Protein AF-A0AAW8AK11-F1 (afdb_monomer_lite)

Sequence (108 aa):
TIKQADFDTIKLPLHLTPDMLASVIAEFVSKAAKGKLNTKESDTLAPALVGYAKSTETYRSWRRVSGATERLHMVINIYAGSELLRPFIARAPETVLTTQELLVFSSQ

Foldseek 3Di:
DADPVRLVPLDDDPPDALLNLLLLLLVQVVCVVVVNRDPVSVVVNVSSVSNNLVNDPQNVVCVVVDDPPFDKDWDWDHDPPDSDIDIHIDRDPDPDDDPVNVVVVVVD

pLDDT: mean 80.01, std 9.48, range [52.78, 93.88]

Organism: Klebsiella pneumoniae (NCBI:txid573)

Secondary structure (DSSP, 8-state):
---HHHHHH-PPPTT--HHHHHHHHHHHHHHHHTT---HHHHHHHHHHHHHHHHHSHHHHHHHHHS-TT---EEEEEE-TT---EEEEEE--SSSS--HHHHHHHHT-

Radius of gyration: 14.27 Å; chains: 1; bounding box: 31×35×35 Å

Structure (mmCIF, N/CA/C/O backbone):
data_AF-A0AAW8AK11-F1
#
_entry.id   AF-A0AAW8AK11-F1
#
loop_
_atom_site.group_PDB
_atom_site.id
_atom_site.type_symbol
_atom_site.label_atom_id
_atom_site.label_alt_id
_atom_site.label_comp_id
_atom_site.label_asym_id
_atom_site.label_entity_id
_atom_site.label_seq_id
_atom_site.pdbx_PDB_ins_code
_atom_site.Cartn_x
_atom_site.Cartn_y
_atom_site.Cartn_z
_atom_site.occupancy
_atom_site.B_iso_or_equiv
_atom_site.auth_seq_id
_atom_site.auth_comp_id
_atom_site.auth_asym_id
_atom_site.auth_atom_id
_atom_site.pdbx_PDB_model_num
ATOM 1 N N . THR A 1 1 ? -9.656 -0.826 -6.327 1.00 63.44 1 THR A N 1
ATOM 2 C CA . THR A 1 1 ? -8.476 -1.475 -6.947 1.00 63.44 1 THR A CA 1
ATOM 3 C C . THR A 1 1 ? -7.870 -0.503 -7.939 1.00 63.44 1 THR A C 1
ATOM 5 O O . THR A 1 1 ? -8.641 0.148 -8.631 1.00 63.44 1 THR A O 1
ATOM 8 N N . ILE A 1 2 ? -6.543 -0.354 -7.991 1.00 74.62 2 ILE A N 1
ATOM 9 C CA . ILE A 1 2 ? -5.855 0.541 -8.944 1.00 74.62 2 ILE A CA 1
ATOM 10 C C . ILE A 1 2 ? -5.383 -0.297 -10.142 1.00 74.62 2 ILE A C 1
ATOM 12 O O . ILE A 1 2 ? -4.865 -1.396 -9.932 1.00 74.62 2 ILE A O 1
ATOM 16 N N . LYS A 1 3 ? -5.567 0.175 -11.384 1.00 84.25 3 LYS A N 1
ATOM 17 C CA . LYS A 1 3 ? -5.039 -0.526 -12.570 1.00 84.25 3 LYS A CA 1
ATOM 18 C C . LYS A 1 3 ? -3.523 -0.345 -12.652 1.00 84.25 3 LYS A C 1
ATOM 20 O O . LYS A 1 3 ? -3.003 0.680 -12.231 1.00 84.25 3 LYS A O 1
ATOM 25 N N . GLN A 1 4 ? -2.812 -1.294 -13.261 1.00 81.38 4 GLN A N 1
ATOM 26 C CA . GLN A 1 4 ? -1.351 -1.207 -13.407 1.00 81.38 4 GLN A CA 1
ATOM 27 C C . GLN A 1 4 ? -0.899 0.084 -14.115 1.00 81.38 4 GLN A C 1
ATOM 29 O O . GLN A 1 4 ? 0.009 0.750 -13.634 1.00 81.38 4 GLN A O 1
ATOM 34 N N . ALA A 1 5 ? -1.588 0.501 -15.183 1.00 84.69 5 ALA A N 1
ATOM 35 C CA . ALA A 1 5 ? -1.280 1.755 -15.878 1.00 84.69 5 ALA A CA 1
ATOM 36 C C . ALA A 1 5 ? -1.427 2.993 -14.969 1.00 84.69 5 ALA A C 1
ATOM 38 O O . ALA A 1 5 ? -0.592 3.898 -14.996 1.00 84.69 5 ALA A O 1
ATOM 39 N N . ASP A 1 6 ? -2.457 3.018 -14.121 1.00 83.88 6 ASP A N 1
ATOM 40 C CA . ASP A 1 6 ? -2.663 4.096 -13.151 1.00 83.88 6 ASP A CA 1
ATOM 41 C C . ASP A 1 6 ? -1.561 4.059 -12.080 1.00 83.88 6 ASP A C 1
ATOM 43 O O . ASP A 1 6 ? -0.974 5.084 -11.742 1.00 83.88 6 ASP A O 1
ATOM 47 N N . PHE A 1 7 ? -1.205 2.863 -11.597 1.00 85.06 7 PHE A N 1
ATOM 48 C CA . PHE A 1 7 ? -0.100 2.675 -10.658 1.00 85.06 7 PHE A CA 1
ATOM 49 C C . PHE A 1 7 ? 1.209 3.226 -11.226 1.00 85.06 7 PHE A C 1
ATOM 51 O O . PHE A 1 7 ? 1.900 3.973 -10.537 1.00 85.06 7 PHE A O 1
ATOM 58 N N . ASP A 1 8 ? 1.544 2.907 -12.475 1.00 83.88 8 ASP A N 1
ATOM 59 C CA . ASP A 1 8 ? 2.788 3.328 -13.121 1.00 83.88 8 ASP A CA 1
ATOM 60 C C . ASP A 1 8 ? 2.838 4.845 -13.347 1.00 83.88 8 ASP A C 1
ATOM 62 O O . ASP A 1 8 ? 3.884 5.466 -13.131 1.00 83.88 8 ASP A O 1
ATOM 66 N N . THR A 1 9 ? 1.700 5.458 -13.686 1.00 86.12 9 THR A N 1
ATOM 67 C CA . THR A 1 9 ? 1.595 6.896 -13.985 1.00 86.12 9 THR A CA 1
ATOM 68 C C . THR A 1 9 ? 1.504 7.793 -12.754 1.00 86.12 9 THR A C 1
ATOM 70 O O . THR A 1 9 ? 1.866 8.967 -12.858 1.00 86.12 9 THR A O 1
ATOM 73 N N . ILE A 1 10 ? 1.099 7.277 -11.584 1.00 83.31 10 ILE A N 1
ATOM 74 C CA . ILE A 1 10 ? 1.128 8.044 -10.330 1.00 83.31 10 ILE A CA 1
ATOM 75 C C . ILE A 1 10 ? 2.566 8.500 -10.053 1.00 83.31 10 ILE A C 1
ATOM 77 O O . ILE A 1 10 ? 3.452 7.700 -9.716 1.00 83.31 10 ILE A O 1
ATOM 81 N N . LYS A 1 11 ? 2.786 9.809 -10.198 1.00 72.81 11 LYS A N 1
ATOM 82 C CA . LYS A 1 11 ? 4.026 10.490 -9.834 1.00 72.81 11 LYS A CA 1
ATOM 83 C C . LYS A 1 11 ? 3.893 11.051 -8.429 1.00 72.81 11 LYS A C 1
ATOM 85 O O . LYS A 1 11 ? 2.921 11.728 -8.106 1.00 72.81 11 LYS A O 1
ATOM 90 N N . LEU A 1 12 ? 4.899 10.777 -7.612 1.00 69.38 12 LEU A N 1
ATOM 91 C CA . LEU A 1 12 ? 5.028 11.377 -6.296 1.00 69.38 12 LEU A CA 1
ATOM 92 C C . LEU A 1 12 ? 5.374 12.861 -6.429 1.00 69.38 12 LEU A C 1
ATOM 94 O O . LEU A 1 12 ? 6.303 13.196 -7.169 1.00 69.38 12 LEU A O 1
ATOM 98 N N . PRO A 1 13 ? 4.679 13.752 -5.706 1.00 71.06 13 PRO A N 1
ATOM 99 C CA . PRO A 1 13 ? 5.142 15.116 -5.533 1.00 71.06 13 PRO A CA 1
ATOM 100 C C . PRO A 1 13 ? 6.542 15.116 -4.906 1.00 71.06 13 PRO A C 1
ATOM 102 O O . PRO A 1 13 ? 6.765 14.469 -3.886 1.00 71.06 13 PRO A O 1
ATOM 105 N N . LEU A 1 14 ? 7.475 15.867 -5.500 1.00 66.50 14 LEU A N 1
ATOM 106 C CA . LEU A 1 14 ? 8.893 15.916 -5.098 1.00 66.50 14 LEU A CA 1
ATOM 107 C C . LEU A 1 14 ? 9.127 16.329 -3.634 1.00 66.50 14 LEU A C 1
ATOM 109 O O . LEU A 1 14 ? 10.195 16.072 -3.093 1.00 66.50 14 LEU A O 1
ATOM 113 N N . HIS A 1 15 ? 8.148 16.978 -3.007 1.00 77.69 15 HIS A N 1
ATOM 114 C CA . HIS A 1 15 ? 8.231 17.477 -1.635 1.00 77.69 15 HIS A CA 1
ATOM 115 C C . HIS A 1 15 ? 7.719 16.486 -0.579 1.00 77.69 15 HIS A C 1
ATOM 117 O O . HIS A 1 15 ? 7.865 16.758 0.608 1.00 77.69 15 HIS A O 1
ATOM 123 N N . LEU A 1 16 ? 7.098 15.368 -0.974 1.00 81.69 16 LEU A N 1
ATOM 124 C CA . LEU A 1 16 ? 6.607 14.374 -0.020 1.00 81.69 16 LEU A CA 1
ATOM 125 C C . LEU A 1 16 ? 7.704 13.361 0.300 1.00 81.69 16 LEU A C 1
ATOM 127 O O . LEU A 1 16 ? 8.146 12.613 -0.574 1.00 81.69 16 LEU A O 1
ATOM 131 N N . THR A 1 17 ? 8.121 13.319 1.564 1.00 86.50 17 THR A N 1
ATOM 132 C CA . THR A 1 17 ? 9.053 12.299 2.051 1.00 86.50 17 THR A CA 1
ATOM 133 C C . THR A 1 17 ? 8.321 10.973 2.320 1.00 86.50 17 THR A C 1
ATOM 135 O O . THR A 1 17 ? 7.101 10.967 2.527 1.00 86.50 17 THR A O 1
ATOM 138 N N . PRO A 1 18 ? 9.041 9.834 2.345 1.00 83.56 18 PRO A N 1
ATOM 139 C CA . PRO A 1 18 ? 8.472 8.548 2.751 1.00 83.56 18 PRO A CA 1
ATOM 140 C C . PRO A 1 18 ? 7.788 8.606 4.121 1.00 83.56 18 PRO A C 1
ATOM 142 O O . PRO A 1 18 ? 6.706 8.048 4.280 1.00 83.56 18 PRO A O 1
ATOM 145 N N . ASP A 1 19 ? 8.381 9.324 5.078 1.00 83.75 19 ASP A N 1
ATOM 146 C CA . ASP A 1 19 ? 7.845 9.459 6.435 1.00 83.75 19 ASP A CA 1
ATOM 147 C C . ASP A 1 19 ? 6.529 10.242 6.444 1.00 83.75 19 ASP A C 1
ATOM 149 O O . ASP A 1 19 ? 5.564 9.820 7.071 1.00 83.75 19 ASP A O 1
ATOM 153 N N . MET A 1 20 ? 6.430 11.324 5.663 1.00 86.69 20 MET A N 1
ATOM 154 C CA . MET A 1 20 ? 5.173 12.069 5.521 1.00 86.69 20 MET A CA 1
ATOM 155 C C . MET A 1 20 ? 4.058 11.192 4.942 1.00 86.69 20 MET A C 1
ATOM 157 O O . MET A 1 20 ? 2.920 11.240 5.405 1.00 86.69 20 MET A O 1
ATOM 161 N N . LEU A 1 21 ? 4.377 10.371 3.936 1.00 88.38 21 LEU A N 1
ATOM 162 C CA . LEU A 1 21 ? 3.421 9.426 3.355 1.00 88.38 21 LEU A CA 1
ATOM 163 C C . LEU A 1 21 ? 3.015 8.357 4.374 1.00 88.38 21 LEU A C 1
ATOM 165 O O . LEU A 1 21 ? 1.837 8.011 4.452 1.00 88.38 21 LEU A O 1
ATOM 169 N N . ALA A 1 22 ? 3.967 7.874 5.174 1.00 84.75 22 ALA A N 1
ATOM 170 C CA . ALA A 1 22 ? 3.709 6.916 6.236 1.00 84.75 22 ALA A CA 1
ATOM 171 C C . ALA A 1 22 ? 2.742 7.470 7.290 1.00 84.75 22 ALA A C 1
ATOM 173 O O . ALA A 1 22 ? 1.751 6.810 7.609 1.00 84.75 22 ALA A O 1
ATOM 174 N N . SER A 1 23 ? 2.971 8.700 7.761 1.00 83.69 23 SER A N 1
ATOM 175 C CA . SER A 1 23 ? 2.090 9.378 8.716 1.00 83.69 23 SER A CA 1
ATOM 176 C C . SER A 1 23 ? 0.678 9.568 8.156 1.00 83.69 23 SER A C 1
ATOM 178 O O . SER A 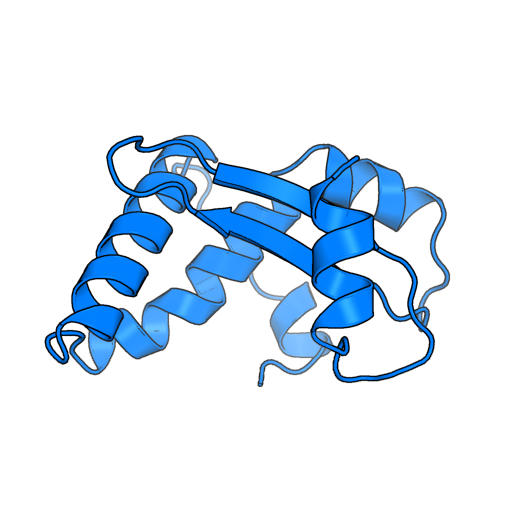1 23 ? -0.295 9.259 8.842 1.00 83.69 23 SER A O 1
ATOM 180 N N . VAL A 1 24 ? 0.546 9.994 6.892 1.00 87.38 24 VAL A N 1
ATOM 181 C CA . VAL A 1 24 ? -0.762 10.149 6.226 1.00 87.38 24 VAL A CA 1
ATOM 182 C C . VAL A 1 24 ? -1.507 8.814 6.144 1.00 87.38 24 VAL A C 1
ATOM 184 O O . VAL A 1 24 ? -2.692 8.742 6.474 1.00 87.38 24 VAL A O 1
ATOM 187 N N . ILE A 1 25 ? -0.823 7.737 5.745 1.00 88.44 25 ILE A N 1
ATOM 188 C CA . ILE A 1 25 ? -1.418 6.395 5.680 1.00 88.44 25 ILE A CA 1
ATOM 189 C C . ILE A 1 25 ? -1.869 5.943 7.073 1.00 88.44 25 ILE A C 1
ATOM 191 O O . ILE A 1 25 ? -2.996 5.469 7.223 1.00 88.44 25 ILE A O 1
ATOM 195 N N . ALA A 1 26 ? -1.022 6.105 8.093 1.00 8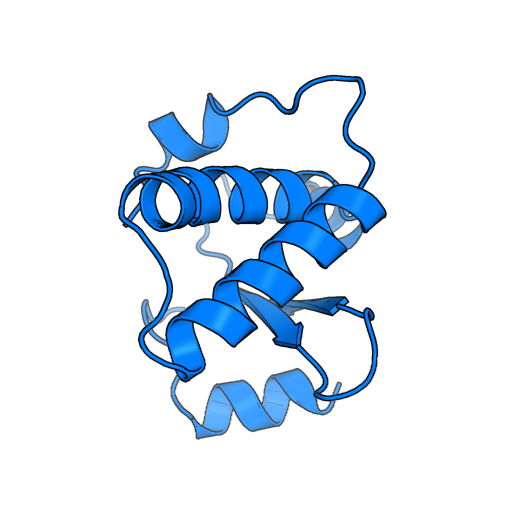3.94 26 ALA A N 1
ATOM 196 C CA . ALA A 1 26 ? -1.343 5.722 9.465 1.00 83.94 26 ALA A CA 1
ATOM 197 C C . ALA A 1 26 ? -2.562 6.492 10.004 1.00 83.94 26 ALA A C 1
ATOM 199 O O . ALA A 1 26 ? -3.469 5.892 10.591 1.00 83.94 26 ALA A O 1
ATOM 200 N N . GLU A 1 27 ? -2.631 7.802 9.752 1.00 85.94 27 GLU A N 1
ATOM 201 C CA . GLU A 1 27 ? -3.771 8.638 10.128 1.00 85.94 27 GLU A CA 1
ATOM 202 C C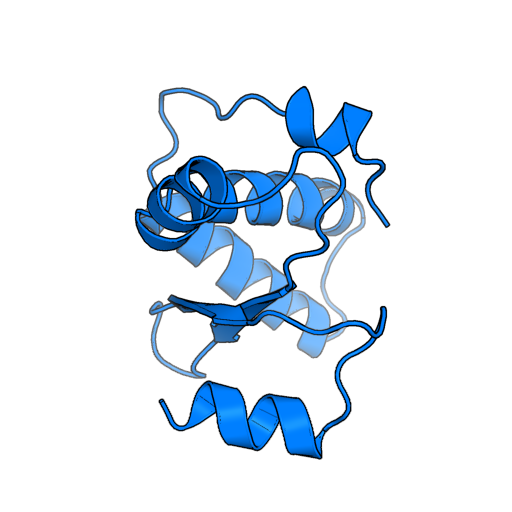 . GLU A 1 27 ? -5.060 8.164 9.445 1.00 85.94 27 GLU A C 1
ATOM 204 O O . GLU A 1 27 ? -6.080 7.956 10.110 1.00 85.94 27 GLU A O 1
ATOM 209 N N . PHE A 1 28 ? -5.023 7.951 8.128 1.00 89.75 28 PHE A N 1
ATOM 210 C CA . PHE A 1 28 ? -6.200 7.551 7.359 1.00 89.75 28 PHE A CA 1
ATOM 211 C C . PHE A 1 28 ? -6.683 6.153 7.736 1.00 89.75 28 PHE A C 1
ATOM 213 O O . PHE A 1 28 ? -7.883 5.955 7.914 1.00 89.75 28 PHE A O 1
ATOM 220 N N . VAL A 1 29 ? -5.783 5.193 7.952 1.00 86.56 29 VAL A N 1
ATOM 221 C CA . VAL A 1 29 ? -6.168 3.856 8.429 1.00 86.56 29 VAL A CA 1
ATOM 222 C C . VAL A 1 29 ? -6.776 3.929 9.834 1.00 86.56 29 VAL A C 1
ATOM 224 O O . VAL A 1 29 ? -7.799 3.294 10.092 1.00 86.56 29 VAL A O 1
ATOM 227 N N . SER A 1 30 ? -6.229 4.763 10.725 1.00 84.19 30 SER A N 1
ATOM 228 C CA . SER A 1 30 ? -6.803 5.003 12.058 1.00 84.19 30 SER A CA 1
ATOM 229 C C . SER A 1 30 ? -8.204 5.621 11.984 1.00 84.19 30 SER A C 1
ATOM 231 O O . SER A 1 30 ? -9.113 5.203 12.708 1.00 84.19 30 SER A O 1
ATOM 233 N N . LYS A 1 31 ? -8.420 6.592 11.085 1.00 88.31 31 LYS A N 1
ATOM 234 C CA . LYS A 1 31 ? -9.743 7.178 10.817 1.00 88.31 31 LYS A CA 1
ATOM 235 C C . LYS A 1 31 ? -10.709 6.151 10.228 1.00 88.31 31 LYS A C 1
ATOM 237 O O . LYS A 1 31 ? -11.853 6.086 10.677 1.00 88.31 31 LYS A O 1
ATOM 242 N N . ALA A 1 32 ? -10.257 5.324 9.287 1.00 88.38 32 ALA A N 1
ATOM 243 C CA . ALA A 1 32 ? -11.054 4.267 8.669 1.00 88.38 32 ALA A CA 1
ATOM 244 C C . ALA A 1 32 ? -11.528 3.240 9.704 1.00 88.38 32 ALA A C 1
ATOM 246 O O . ALA A 1 32 ? -12.718 2.947 9.770 1.00 88.38 32 ALA A O 1
ATOM 247 N N . ALA A 1 33 ? -10.628 2.779 10.580 1.00 85.44 33 ALA A N 1
ATOM 248 C CA . ALA A 1 33 ? -10.950 1.845 11.660 1.00 85.44 33 ALA A CA 1
ATOM 249 C C . ALA A 1 33 ? -11.997 2.398 12.645 1.00 85.44 33 ALA A C 1
ATOM 251 O O . ALA A 1 33 ? -12.743 1.640 13.256 1.00 85.44 33 ALA A O 1
ATOM 252 N N . LYS A 1 34 ? -12.077 3.728 12.784 1.00 89.25 34 LYS A N 1
ATOM 253 C CA . LYS A 1 34 ? -13.066 4.428 13.621 1.00 89.25 34 LYS A CA 1
ATOM 254 C C . LYS A 1 34 ? -14.347 4.806 12.865 1.00 89.25 34 LYS A C 1
ATOM 256 O O . LYS A 1 34 ? -15.200 5.465 13.453 1.00 89.25 34 LYS A O 1
ATOM 261 N N . GLY A 1 35 ? -14.464 4.468 11.578 1.00 91.00 35 GLY A N 1
ATOM 262 C CA . GLY A 1 35 ? -15.589 4.874 10.727 1.00 91.00 35 GLY A CA 1
ATOM 263 C C . GLY A 1 35 ? -15.651 6.381 10.446 1.00 91.00 35 GLY A C 1
ATOM 264 O O . GLY A 1 35 ? -16.730 6.914 10.213 1.00 91.00 35 GLY A O 1
ATOM 265 N N . LYS A 1 36 ? -14.513 7.087 10.515 1.00 93.88 36 LYS A N 1
ATOM 266 C CA . LYS A 1 36 ? -14.415 8.557 10.391 1.00 93.88 36 LYS A CA 1
ATOM 267 C C . LYS A 1 36 ? -13.697 9.037 9.129 1.00 93.88 36 LYS A C 1
ATOM 269 O O . LYS A 1 36 ? -13.494 10.239 8.983 1.00 93.88 36 LYS A O 1
ATOM 274 N N . LEU A 1 37 ? -13.271 8.125 8.257 1.00 92.69 37 LEU A N 1
ATOM 275 C CA . LEU A 1 37 ? -12.590 8.482 7.013 1.00 92.69 37 LEU A CA 1
ATOM 276 C C . LEU A 1 37 ? -13.588 9.126 6.046 1.00 92.69 37 LEU A C 1
ATOM 278 O O . LEU A 1 37 ? -14.597 8.508 5.706 1.00 92.69 37 LEU A O 1
ATOM 282 N N . ASN A 1 38 ? -13.316 10.354 5.607 1.00 93.69 38 ASN A N 1
ATOM 283 C CA . ASN A 1 38 ? -14.171 11.021 4.625 1.00 93.69 38 ASN A CA 1
ATOM 284 C C . ASN A 1 38 ? -13.803 10.630 3.180 1.00 93.69 38 ASN A C 1
ATOM 286 O O . ASN A 1 38 ? -12.750 10.047 2.929 1.00 93.69 38 ASN A O 1
ATOM 290 N N . THR A 1 39 ? -14.661 10.973 2.214 1.00 92.50 39 THR A N 1
ATOM 291 C CA . THR A 1 39 ? -14.470 10.610 0.797 1.00 92.50 39 THR A CA 1
ATOM 292 C C . THR A 1 39 ? -13.150 11.129 0.230 1.00 92.50 39 THR A C 1
ATOM 294 O O . THR A 1 39 ? -12.418 10.373 -0.392 1.00 92.50 39 THR A O 1
ATOM 297 N N . LYS A 1 40 ? -12.783 12.384 0.513 1.00 90.56 40 LYS A N 1
ATOM 298 C CA . LYS A 1 40 ? -11.534 12.985 0.018 1.00 90.56 40 LYS A CA 1
ATOM 299 C C . LYS A 1 40 ? -10.294 12.276 0.580 1.00 90.56 40 LYS A C 1
ATOM 301 O O . LYS A 1 40 ? -9.322 12.053 -0.138 1.00 90.56 40 LYS A O 1
ATOM 306 N N . GLU A 1 41 ? -10.311 11.929 1.863 1.00 90.00 41 GLU A N 1
ATOM 307 C CA . GLU A 1 41 ? -9.250 11.138 2.503 1.00 90.00 41 GLU A CA 1
ATOM 308 C C . GLU A 1 41 ? -9.198 9.712 1.927 1.00 90.00 41 GLU A C 1
ATOM 310 O O . GLU A 1 41 ? -8.126 9.180 1.652 1.00 90.00 41 GLU A O 1
ATOM 315 N N . SER A 1 42 ? -10.357 9.104 1.663 1.00 87.38 42 SER A N 1
ATOM 316 C CA . SER A 1 42 ? -10.445 7.788 1.024 1.00 87.38 42 SER A CA 1
ATOM 317 C C . SER A 1 42 ? -9.870 7.788 -0.395 1.00 87.38 42 SER A C 1
ATOM 319 O O . SER A 1 42 ? -9.059 6.920 -0.722 1.00 87.38 42 SER A O 1
ATOM 321 N N . ASP A 1 43 ? -10.195 8.804 -1.194 1.00 87.50 43 ASP A N 1
ATOM 322 C CA . ASP A 1 43 ? -9.699 8.972 -2.564 1.00 87.50 43 ASP A CA 1
ATOM 323 C C . ASP A 1 43 ? -8.182 9.215 -2.610 1.00 87.50 43 ASP A C 1
ATOM 325 O O . ASP A 1 43 ? -7.516 8.893 -3.596 1.00 87.50 43 ASP A O 1
ATOM 329 N N . THR A 1 44 ? -7.606 9.755 -1.531 1.00 87.06 44 THR A N 1
ATOM 330 C CA . THR A 1 44 ? -6.166 10.044 -1.427 1.00 87.06 44 THR A CA 1
ATOM 331 C C . THR A 1 44 ? -5.356 8.910 -0.805 1.00 87.06 44 THR A C 1
ATOM 333 O O . THR A 1 44 ? -4.141 8.852 -1.014 1.00 87.06 44 THR A O 1
ATOM 336 N N . LEU A 1 45 ? -6.000 7.957 -0.126 1.00 86.25 45 LEU A N 1
ATOM 337 C CA . LEU A 1 45 ? -5.322 6.815 0.485 1.00 86.25 45 LEU A CA 1
ATOM 338 C C . LEU A 1 45 ? -4.596 5.949 -0.552 1.00 86.25 45 LEU A C 1
ATOM 340 O O . LEU A 1 45 ? -3.455 5.544 -0.335 1.00 86.25 45 LEU A O 1
ATOM 344 N N . ALA A 1 46 ? -5.229 5.680 -1.696 1.00 85.88 46 ALA A N 1
ATOM 345 C CA . ALA A 1 46 ? -4.636 4.825 -2.720 1.00 85.88 46 ALA A CA 1
ATOM 346 C C . ALA A 1 46 ? -3.386 5.473 -3.366 1.00 85.88 46 ALA A C 1
ATOM 348 O O . ALA A 1 46 ? -2.333 4.830 -3.382 1.00 85.88 46 ALA A O 1
ATOM 349 N N . PRO A 1 47 ? -3.423 6.748 -3.806 1.00 86.69 47 PRO A N 1
ATOM 350 C CA . PRO A 1 47 ? -2.222 7.475 -4.222 1.00 86.69 47 PRO A CA 1
ATOM 351 C C . PRO A 1 47 ? -1.130 7.552 -3.145 1.00 86.69 47 PRO A C 1
ATOM 353 O O . PRO A 1 47 ? 0.046 7.399 -3.474 1.00 86.69 47 PRO A O 1
ATOM 356 N N . ALA A 1 48 ? -1.493 7.742 -1.869 1.00 88.06 48 ALA A N 1
ATOM 357 C CA . ALA A 1 48 ? -0.530 7.777 -0.767 1.00 88.06 48 ALA A CA 1
ATOM 358 C C . ALA A 1 48 ? 0.185 6.428 -0.589 1.00 88.06 48 ALA A C 1
ATOM 360 O O . ALA A 1 48 ? 1.408 6.398 -0.479 1.00 88.06 48 ALA A O 1
ATOM 361 N N . LEU A 1 49 ? -0.551 5.311 -0.649 1.00 88.00 49 LEU A N 1
ATOM 362 C CA . LEU A 1 49 ? 0.008 3.955 -0.594 1.00 88.00 49 LEU A CA 1
ATOM 363 C C . LEU A 1 49 ? 0.952 3.668 -1.767 1.00 88.00 49 LEU A C 1
ATOM 365 O O . LEU A 1 49 ? 2.044 3.146 -1.555 1.00 88.00 49 LEU A O 1
ATOM 369 N N . VAL A 1 50 ? 0.565 4.036 -2.995 1.00 89.00 50 VAL A N 1
ATOM 370 C CA . VAL A 1 50 ? 1.432 3.899 -4.182 1.00 89.00 50 VAL A CA 1
ATOM 371 C C . VAL A 1 50 ? 2.697 4.731 -4.023 1.00 89.00 50 VAL A C 1
ATOM 373 O O . VAL A 1 50 ? 3.800 4.267 -4.317 1.00 89.00 50 VAL A O 1
ATOM 376 N N . GLY A 1 51 ? 2.536 5.957 -3.536 1.00 89.75 51 GLY A N 1
ATOM 377 C CA . GLY A 1 51 ? 3.637 6.852 -3.261 1.00 89.75 51 GLY A CA 1
ATOM 378 C C . GLY A 1 51 ? 4.616 6.273 -2.245 1.00 89.75 51 GLY A C 1
ATOM 379 O O . GLY A 1 51 ? 5.811 6.150 -2.514 1.00 89.75 51 GLY A O 1
ATOM 380 N N . TYR A 1 52 ? 4.099 5.845 -1.098 1.00 88.75 52 TYR A N 1
ATOM 381 C CA . TYR A 1 52 ? 4.904 5.223 -0.061 1.00 88.75 52 TYR A CA 1
ATOM 382 C C . TYR A 1 52 ? 5.627 3.992 -0.610 1.00 88.75 52 TYR A C 1
ATOM 384 O O . TYR A 1 52 ? 6.851 3.925 -0.526 1.00 88.75 52 TYR A O 1
ATOM 392 N N . ALA A 1 53 ? 4.908 3.093 -1.288 1.00 88.06 53 ALA A N 1
ATOM 393 C CA . ALA A 1 53 ? 5.468 1.899 -1.911 1.00 88.06 53 ALA A CA 1
ATOM 394 C C . ALA A 1 53 ? 6.668 2.217 -2.808 1.00 88.06 53 ALA A C 1
ATOM 396 O O . ALA A 1 53 ? 7.770 1.731 -2.547 1.00 88.06 53 ALA A O 1
ATOM 397 N N . LYS A 1 54 ? 6.488 3.093 -3.807 1.00 88.19 54 LYS A N 1
ATOM 398 C CA . LYS A 1 54 ? 7.545 3.478 -4.758 1.00 88.19 54 LYS A CA 1
ATOM 399 C C . LYS A 1 54 ? 8.759 4.128 -4.089 1.00 88.19 54 LYS A C 1
ATOM 401 O O . LYS A 1 54 ? 9.869 4.053 -4.620 1.00 88.19 54 LYS A O 1
ATOM 406 N N . SER A 1 55 ? 8.558 4.761 -2.935 1.00 87.44 55 SER A N 1
ATOM 407 C CA . SER A 1 55 ? 9.618 5.439 -2.189 1.00 87.44 55 SER A CA 1
ATOM 408 C C . SER A 1 55 ? 10.533 4.485 -1.403 1.00 87.44 55 SER A C 1
ATOM 410 O O . SER A 1 55 ? 11.672 4.852 -1.105 1.00 87.44 55 SER A O 1
ATOM 412 N N . THR A 1 56 ? 10.096 3.248 -1.141 1.00 85.50 56 THR A N 1
ATOM 413 C CA . THR A 1 56 ? 10.868 2.256 -0.373 1.00 85.50 56 THR A CA 1
ATOM 414 C C . THR A 1 56 ? 11.991 1.604 -1.187 1.00 85.50 56 THR A C 1
ATOM 416 O O . THR A 1 56 ? 11.841 1.317 -2.379 1.00 85.50 56 THR A O 1
ATOM 419 N N . GLU A 1 57 ? 13.113 1.285 -0.528 1.00 83.44 57 GLU A N 1
ATOM 420 C CA . GLU A 1 57 ? 14.173 0.458 -1.134 1.00 83.44 57 GLU A CA 1
ATOM 421 C C . GLU A 1 57 ? 13.695 -0.963 -1.445 1.00 83.44 57 GLU A C 1
ATOM 423 O O . GLU A 1 57 ? 14.132 -1.561 -2.431 1.00 83.44 57 GLU A O 1
ATOM 428 N N . THR A 1 58 ? 12.757 -1.492 -0.654 1.00 81.50 58 THR A N 1
ATOM 429 C CA . THR A 1 58 ? 12.133 -2.799 -0.888 1.00 81.50 58 THR A CA 1
ATOM 430 C C . THR A 1 58 ? 11.492 -2.848 -2.272 1.00 81.50 58 THR A C 1
ATOM 432 O O . THR A 1 58 ? 11.810 -3.732 -3.067 1.00 81.50 58 THR A O 1
ATOM 435 N N . TYR A 1 59 ? 10.654 -1.864 -2.609 1.00 87.38 59 TYR A N 1
ATOM 436 C CA . TYR A 1 59 ? 10.046 -1.776 -3.935 1.00 87.38 59 TYR A CA 1
ATOM 437 C C . TYR A 1 59 ? 11.096 -1.651 -5.042 1.00 87.38 59 TYR A C 1
ATOM 439 O O . TYR A 1 59 ? 11.042 -2.393 -6.025 1.00 87.38 59 TYR A O 1
ATOM 447 N N . ARG A 1 60 ? 12.079 -0.751 -4.880 1.00 86.88 60 ARG A N 1
ATOM 448 C CA . ARG A 1 60 ? 13.144 -0.552 -5.878 1.00 86.88 60 ARG A CA 1
ATOM 449 C C . ARG A 1 60 ? 13.929 -1.832 -6.143 1.00 86.88 60 ARG A C 1
ATOM 451 O O . ARG A 1 60 ? 14.194 -2.155 -7.297 1.00 86.88 60 ARG A O 1
ATOM 458 N N . SER A 1 61 ? 14.279 -2.561 -5.089 1.00 87.00 61 SER A N 1
ATOM 459 C CA . SER A 1 61 ? 15.049 -3.801 -5.182 1.00 87.00 61 SER A CA 1
ATOM 460 C C . SER A 1 61 ? 14.258 -4.890 -5.899 1.00 87.00 61 SER A C 1
ATOM 462 O O . SER A 1 61 ? 14.763 -5.501 -6.837 1.00 87.00 61 SER A O 1
ATOM 464 N N . TRP A 1 62 ? 12.988 -5.072 -5.533 1.00 85.19 62 TRP A N 1
ATOM 465 C CA . TRP A 1 62 ? 12.132 -6.085 -6.146 1.00 85.19 62 TRP A CA 1
ATOM 466 C C . TRP A 1 62 ? 11.792 -5.788 -7.605 1.00 85.19 62 TRP A C 1
ATOM 468 O O . TRP A 1 62 ? 11.816 -6.699 -8.427 1.00 85.19 62 TRP A O 1
ATOM 478 N N . ARG A 1 63 ? 11.565 -4.521 -7.967 1.00 86.44 63 ARG A N 1
ATOM 479 C CA . ARG A 1 63 ? 11.323 -4.130 -9.365 1.00 86.44 63 ARG A CA 1
ATOM 480 C C . ARG A 1 63 ? 12.500 -4.384 -10.302 1.00 86.44 63 ARG A C 1
ATOM 482 O O . ARG A 1 63 ? 12.276 -4.485 -11.502 1.00 86.44 63 ARG A O 1
ATOM 489 N N . ARG A 1 64 ? 13.735 -4.466 -9.792 1.00 86.81 64 ARG A N 1
ATOM 490 C CA . ARG A 1 64 ? 14.916 -4.787 -10.616 1.00 86.81 64 ARG A CA 1
ATOM 491 C C . ARG A 1 64 ? 14.978 -6.257 -11.015 1.00 86.81 64 ARG A C 1
ATOM 493 O O . ARG A 1 64 ? 15.604 -6.572 -12.019 1.00 86.81 64 ARG A O 1
ATOM 500 N N . VAL A 1 65 ? 14.380 -7.136 -10.216 1.00 88.25 65 VAL A N 1
ATOM 501 C CA . VAL A 1 65 ? 14.474 -8.592 -10.394 1.00 88.25 65 VAL A CA 1
ATOM 502 C C . VAL A 1 65 ? 13.154 -9.230 -10.815 1.00 88.25 65 VAL A C 1
ATOM 504 O O . VAL A 1 65 ? 13.148 -10.413 -11.143 1.00 88.25 65 VAL A O 1
ATOM 507 N N . SER A 1 66 ? 12.050 -8.478 -10.800 1.00 86.50 66 SER A N 1
ATOM 508 C CA . SER A 1 66 ? 10.738 -8.999 -11.158 1.00 86.50 66 SER A CA 1
ATOM 509 C C . SER A 1 66 ? 10.423 -8.888 -12.648 1.00 86.50 66 SER A C 1
ATOM 511 O O . SER A 1 66 ? 10.826 -7.945 -13.335 1.00 86.50 66 SER A O 1
ATOM 513 N N . GLY A 1 67 ? 9.660 -9.856 -13.152 1.00 84.12 67 GLY A N 1
ATOM 514 C CA . GLY A 1 67 ? 9.131 -9.836 -14.512 1.00 84.12 67 GLY A CA 1
ATOM 515 C C . GLY A 1 67 ? 8.141 -8.686 -14.741 1.00 84.12 67 GLY A C 1
ATOM 516 O O . GLY A 1 67 ? 7.491 -8.193 -13.816 1.00 84.12 67 GLY A O 1
ATOM 517 N N . ALA A 1 68 ? 7.972 -8.270 -16.001 1.00 77.75 68 ALA A N 1
ATOM 518 C CA . ALA A 1 68 ? 7.083 -7.159 -16.369 1.00 77.75 68 ALA A CA 1
ATOM 519 C C . ALA A 1 68 ? 5.618 -7.374 -15.937 1.00 77.75 68 ALA A C 1
ATOM 521 O O . ALA A 1 68 ? 4.923 -6.416 -15.601 1.00 77.75 68 ALA A O 1
ATOM 522 N N . THR A 1 69 ? 5.175 -8.631 -15.912 1.00 78.19 69 THR A N 1
ATOM 523 C CA . THR A 1 69 ? 3.824 -9.056 -15.521 1.00 78.19 69 THR A CA 1
ATOM 524 C C . THR A 1 69 ? 3.815 -9.852 -14.216 1.00 78.19 69 THR A C 1
ATOM 526 O O . THR A 1 69 ? 2.803 -10.464 -13.876 1.00 78.19 69 THR A O 1
ATOM 529 N N . GLU A 1 70 ? 4.943 -9.906 -13.502 1.00 81.00 70 GLU A N 1
ATOM 530 C CA . GLU A 1 70 ? 5.036 -10.660 -12.255 1.00 81.00 70 GLU A CA 1
ATOM 531 C C . GLU A 1 70 ? 4.249 -9.952 -11.151 1.00 81.00 70 GLU A C 1
ATOM 533 O O . GLU A 1 70 ? 4.373 -8.741 -10.939 1.00 81.00 70 GLU A O 1
ATOM 538 N N . ARG A 1 71 ? 3.424 -10.726 -10.441 1.00 77.69 71 ARG A N 1
ATOM 539 C CA . ARG A 1 71 ? 2.606 -10.231 -9.338 1.00 77.69 71 ARG A CA 1
ATOM 540 C C . ARG A 1 71 ? 3.442 -10.171 -8.063 1.00 77.69 71 ARG A C 1
ATOM 542 O O . ARG A 1 71 ? 4.054 -11.156 -7.661 1.00 77.69 71 ARG A O 1
ATOM 549 N N . LEU A 1 72 ? 3.437 -9.007 -7.422 1.00 81.19 72 LEU A N 1
ATOM 550 C CA . LEU A 1 72 ? 4.111 -8.764 -6.151 1.00 81.19 72 LEU A CA 1
ATOM 551 C C . LEU A 1 72 ? 3.095 -8.257 -5.130 1.00 81.19 72 LEU A C 1
ATOM 553 O O . LEU A 1 72 ? 2.278 -7.392 -5.449 1.00 81.19 72 LEU A O 1
ATOM 557 N N . HIS A 1 73 ? 3.177 -8.759 -3.902 1.00 80.38 73 HIS A N 1
ATOM 558 C CA . HIS A 1 73 ? 2.337 -8.315 -2.795 1.00 80.38 73 HIS A CA 1
ATOM 559 C C . HIS A 1 73 ? 3.176 -7.476 -1.850 1.00 80.38 73 HIS A C 1
ATOM 561 O O . HIS A 1 73 ? 4.083 -7.993 -1.206 1.00 80.38 73 HIS A O 1
ATOM 567 N N . MET A 1 74 ? 2.875 -6.184 -1.759 1.00 80.38 74 MET A N 1
ATOM 568 C CA . MET A 1 74 ? 3.453 -5.335 -0.726 1.00 80.38 74 MET A CA 1
ATOM 569 C C . MET A 1 74 ? 2.562 -5.374 0.511 1.00 80.38 74 MET A C 1
ATOM 571 O O . MET A 1 74 ? 1.389 -5.011 0.448 1.00 80.38 74 MET A O 1
ATOM 575 N N . VAL A 1 75 ? 3.135 -5.797 1.630 1.00 77.69 75 VAL A N 1
ATOM 576 C CA . VAL A 1 75 ? 2.485 -5.800 2.938 1.00 77.69 75 VAL A CA 1
ATOM 577 C C . VAL A 1 75 ? 3.075 -4.661 3.755 1.00 77.69 75 VAL A C 1
ATOM 579 O O . VAL A 1 75 ? 4.292 -4.494 3.816 1.00 77.69 75 VAL A O 1
ATOM 582 N N . ILE A 1 76 ? 2.206 -3.855 4.361 1.00 74.75 76 ILE A N 1
ATOM 583 C CA . ILE A 1 76 ? 2.589 -2.732 5.218 1.00 74.75 76 ILE A CA 1
ATOM 584 C C . ILE A 1 76 ? 2.062 -3.030 6.616 1.00 74.75 76 ILE A C 1
ATOM 586 O O . ILE A 1 76 ? 0.853 -2.997 6.844 1.00 74.75 76 ILE A O 1
ATOM 590 N N . ASN A 1 77 ? 2.969 -3.311 7.549 1.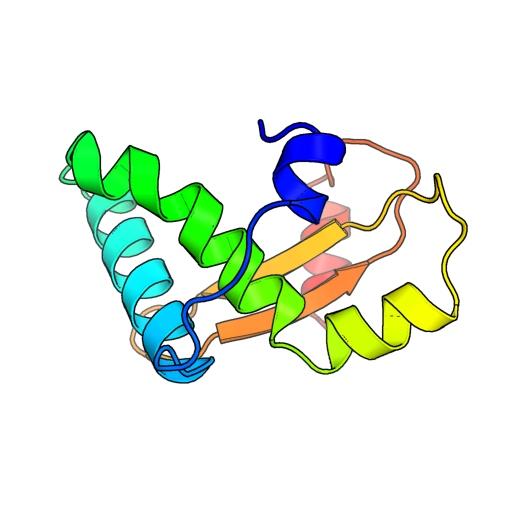00 72.06 77 ASN A N 1
ATOM 591 C CA . ASN A 1 77 ? 2.607 -3.443 8.954 1.00 72.06 77 ASN A CA 1
ATOM 592 C C . ASN A 1 77 ? 2.404 -2.049 9.558 1.00 72.06 77 ASN A C 1
AT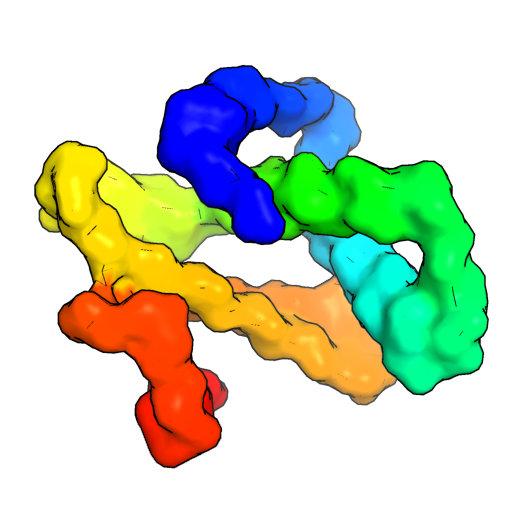OM 594 O O . ASN A 1 77 ? 3.299 -1.205 9.471 1.00 72.06 77 ASN A O 1
ATOM 598 N N . ILE A 1 78 ? 1.236 -1.828 10.167 1.00 66.81 78 ILE A N 1
ATOM 599 C CA . ILE A 1 78 ? 0.878 -0.596 10.879 1.00 66.81 78 ILE A CA 1
ATOM 600 C C . ILE A 1 78 ? 0.787 -0.943 12.363 1.00 66.81 78 ILE A C 1
ATOM 602 O O . ILE A 1 78 ? -0.096 -1.698 12.773 1.00 66.81 78 ILE A O 1
ATOM 606 N N . TYR A 1 79 ? 1.701 -0.416 13.171 1.00 67.12 79 TYR A N 1
ATOM 607 C CA . TYR A 1 79 ? 1.733 -0.695 14.604 1.00 67.12 79 TYR A CA 1
ATOM 608 C C . TYR A 1 79 ? 0.928 0.360 15.367 1.00 67.12 79 TYR A C 1
ATOM 610 O O . TYR A 1 79 ? 1.215 1.554 15.296 1.00 67.12 79 TYR A O 1
ATOM 618 N N . ALA A 1 80 ? -0.080 -0.071 16.126 1.00 52.78 80 ALA A N 1
ATOM 619 C CA . ALA A 1 80 ? -0.842 0.834 16.979 1.00 52.78 80 ALA A CA 1
ATOM 620 C C . ALA A 1 80 ? 0.082 1.474 18.034 1.00 52.78 80 ALA A C 1
ATOM 622 O O . ALA A 1 80 ? 0.724 0.769 18.807 1.00 52.78 80 ALA A O 1
ATOM 623 N N . GLY A 1 81 ? 0.147 2.809 18.061 1.00 55.44 81 GLY A N 1
ATOM 624 C CA . GLY A 1 81 ? 0.959 3.563 19.025 1.00 55.44 81 GLY A CA 1
ATOM 625 C C . GLY A 1 81 ? 2.379 3.909 18.568 1.00 55.44 81 GLY A C 1
ATOM 626 O O . GLY A 1 81 ? 3.069 4.623 19.288 1.00 55.44 81 GLY A O 1
ATOM 627 N N . SER A 1 82 ? 2.805 3.480 17.376 1.00 53.56 82 SER A N 1
ATOM 628 C CA . SER A 1 82 ? 4.020 3.998 16.737 1.00 53.56 82 SER A CA 1
ATOM 629 C C . SER A 1 82 ? 3.679 4.531 15.350 1.00 53.56 82 SER A C 1
ATOM 631 O O . SER A 1 82 ? 2.952 3.877 14.608 1.00 53.56 82 SER A O 1
ATOM 633 N N . GLU A 1 83 ? 4.242 5.668 14.956 1.00 54.50 83 GLU A N 1
ATOM 634 C CA . GLU A 1 83 ? 4.127 6.191 13.583 1.00 54.50 83 GLU A CA 1
ATOM 635 C C . GLU A 1 83 ? 4.983 5.394 12.573 1.00 54.50 83 GLU A C 1
ATOM 637 O O . GLU A 1 83 ? 5.262 5.856 11.470 1.00 54.50 83 GLU A O 1
ATOM 642 N N . LEU A 1 84 ? 5.428 4.188 12.942 1.00 58.78 84 LEU A N 1
ATOM 643 C CA . LEU A 1 84 ? 6.323 3.362 12.146 1.00 58.78 84 LEU A CA 1
ATOM 644 C C . LEU A 1 84 ? 5.530 2.433 11.227 1.00 58.78 84 LEU A C 1
ATOM 646 O O . LEU A 1 84 ? 4.667 1.668 11.666 1.00 58.78 84 LEU A O 1
ATOM 650 N N . LEU A 1 85 ? 5.896 2.457 9.948 1.00 62.22 85 LEU A N 1
ATOM 651 C CA . LEU A 1 85 ? 5.471 1.486 8.949 1.00 62.22 85 LEU A CA 1
ATOM 652 C C . LEU A 1 85 ? 6.655 0.585 8.593 1.00 62.22 85 LEU A C 1
ATOM 654 O O . LEU A 1 85 ? 7.728 1.083 8.251 1.00 62.22 85 LEU A O 1
ATOM 658 N N . ARG A 1 86 ? 6.464 -0.741 8.640 1.00 67.56 86 ARG A N 1
ATOM 659 C CA . ARG A 1 86 ? 7.471 -1.712 8.169 1.00 67.56 86 ARG A CA 1
ATOM 660 C C . ARG A 1 86 ? 6.954 -2.427 6.918 1.00 67.56 86 ARG A C 1
ATOM 662 O O . ARG A 1 86 ? 6.148 -3.351 7.048 1.00 67.56 86 ARG A O 1
ATOM 669 N N . PRO A 1 87 ? 7.375 -2.000 5.715 1.00 65.81 87 PRO A N 1
ATOM 670 C CA . PRO A 1 87 ? 6.958 -2.627 4.472 1.00 65.81 87 PRO A CA 1
ATOM 671 C C . PRO A 1 87 ? 7.837 -3.832 4.120 1.00 65.81 87 PRO A C 1
ATOM 673 O O . PRO A 1 87 ? 9.064 -3.754 4.186 1.00 65.81 87 PRO A O 1
ATOM 676 N N . PHE A 1 88 ? 7.223 -4.912 3.645 1.00 71.19 88 PHE A N 1
ATOM 677 C CA . PHE A 1 88 ? 7.922 -6.007 2.970 1.00 71.19 88 PHE A CA 1
ATOM 678 C C . PHE A 1 88 ? 7.156 -6.440 1.715 1.00 71.19 88 PHE A C 1
ATOM 680 O O . PHE A 1 88 ? 5.971 -6.142 1.561 1.00 71.19 88 PHE A O 1
ATOM 687 N N . ILE A 1 89 ? 7.843 -7.108 0.785 1.00 72.00 89 ILE A N 1
ATOM 688 C CA . ILE A 1 89 ? 7.231 -7.639 -0.438 1.00 72.00 89 ILE A CA 1
ATOM 689 C C . ILE A 1 89 ? 7.319 -9.160 -0.417 1.00 72.00 89 ILE A C 1
ATOM 691 O O . ILE A 1 89 ? 8.407 -9.717 -0.279 1.00 72.00 89 ILE A O 1
ATOM 695 N N . ALA A 1 90 ? 6.172 -9.810 -0.585 1.00 75.81 90 ALA A N 1
ATOM 696 C CA . ALA A 1 90 ? 6.042 -11.247 -0.742 1.00 75.81 90 ALA A CA 1
ATOM 697 C C . ALA A 1 90 ? 5.705 -11.597 -2.199 1.00 75.81 90 ALA A C 1
ATOM 699 O O . ALA A 1 90 ? 4.936 -10.899 -2.872 1.00 75.81 90 ALA A O 1
ATOM 700 N N . ARG A 1 91 ? 6.277 -12.703 -2.684 1.00 76.62 91 ARG A N 1
ATOM 701 C CA . ARG A 1 91 ? 5.851 -13.345 -3.931 1.00 76.62 91 ARG A CA 1
ATOM 702 C C . ARG A 1 91 ? 4.759 -14.352 -3.605 1.00 76.62 91 ARG A C 1
ATOM 704 O O . ARG A 1 91 ? 4.987 -15.253 -2.806 1.00 76.62 91 ARG A O 1
ATOM 711 N N . ALA A 1 92 ? 3.604 -14.200 -4.238 1.00 75.12 92 ALA A N 1
ATOM 712 C CA . ALA A 1 92 ? 2.501 -15.139 -4.127 1.00 75.12 92 ALA A CA 1
ATOM 713 C C . ALA A 1 92 ? 1.821 -15.289 -5.498 1.00 75.12 92 ALA A C 1
ATOM 715 O O . ALA A 1 92 ? 1.691 -14.295 -6.221 1.00 75.12 92 ALA A O 1
ATOM 716 N N . PRO A 1 93 ? 1.414 -16.510 -5.883 1.00 69.56 93 PRO A N 1
ATOM 717 C CA . PRO A 1 93 ? 0.676 -16.725 -7.125 1.00 69.56 93 PRO A CA 1
ATOM 718 C C . PRO A 1 93 ? -0.760 -16.180 -7.032 1.00 69.56 93 PRO A C 1
ATOM 720 O O . PRO A 1 93 ? -1.310 -15.698 -8.026 1.00 69.56 93 PRO A O 1
ATOM 723 N N . GLU A 1 94 ? -1.346 -16.193 -5.833 1.00 75.12 94 GLU A N 1
ATOM 724 C CA . GLU A 1 94 ? -2.738 -15.819 -5.580 1.00 75.12 94 GLU A CA 1
ATOM 725 C C . GLU A 1 94 ? -2.953 -14.308 -5.433 1.00 75.12 94 GLU A C 1
ATOM 727 O O . GLU A 1 94 ? -2.093 -13.577 -4.959 1.00 75.12 94 GLU A O 1
ATOM 732 N N . THR A 1 95 ? -4.133 -13.817 -5.826 1.00 64.31 95 THR A N 1
ATOM 733 C CA . THR A 1 95 ? -4.481 -12.380 -5.762 1.00 64.31 95 THR A CA 1
ATOM 734 C C . THR A 1 95 ? -4.705 -11.880 -4.333 1.00 64.31 95 THR A C 1
ATOM 736 O O . THR A 1 95 ? -4.528 -10.693 -4.052 1.00 64.31 95 THR A O 1
ATOM 739 N N . VAL A 1 96 ? -5.117 -12.766 -3.430 1.00 73.44 96 VAL A N 1
ATOM 740 C CA . VAL A 1 96 ? -5.390 -12.452 -2.027 1.00 73.44 96 VAL A CA 1
ATOM 741 C C . VAL A 1 96 ? -4.547 -13.386 -1.179 1.00 73.44 96 VAL A C 1
ATOM 743 O O . VAL A 1 96 ? -4.635 -14.599 -1.339 1.00 73.44 96 VAL A O 1
ATOM 746 N N . LEU A 1 97 ? -3.747 -12.812 -0.283 1.00 75.56 97 LEU A N 1
ATOM 747 C CA . LEU A 1 97 ? -3.021 -13.593 0.710 1.00 75.56 97 LEU A CA 1
ATOM 748 C C . LEU A 1 97 ? -4.015 -14.142 1.732 1.00 75.56 97 LEU A C 1
ATOM 750 O O . LEU A 1 97 ? -4.850 -13.404 2.263 1.00 75.56 97 LEU A O 1
ATOM 754 N N . THR A 1 98 ? -3.900 -15.425 2.036 1.00 81.69 98 THR A N 1
ATOM 755 C CA . THR A 1 98 ? -4.577 -16.024 3.182 1.00 81.69 98 THR A CA 1
ATOM 756 C C . THR A 1 98 ? -4.027 -15.436 4.484 1.00 81.69 98 THR A C 1
ATOM 758 O O . THR A 1 98 ? -2.894 -14.951 4.556 1.00 81.69 98 THR A O 1
ATOM 761 N N . THR A 1 99 ? -4.814 -15.512 5.560 1.00 78.19 99 THR A N 1
ATOM 762 C CA . THR A 1 99 ? -4.366 -15.083 6.894 1.00 78.19 99 THR A CA 1
ATOM 763 C C . THR A 1 99 ? -3.090 -15.812 7.325 1.00 78.19 99 THR A C 1
ATOM 765 O O . THR A 1 99 ? -2.210 -15.199 7.924 1.00 78.19 99 THR A O 1
ATOM 768 N N . GLN A 1 100 ? -2.960 -17.097 6.983 1.00 80.06 100 GLN A N 1
ATOM 769 C CA . GLN A 1 100 ? -1.789 -17.900 7.329 1.00 80.06 100 GLN A CA 1
ATOM 770 C C . GLN A 1 100 ? -0.526 -17.410 6.607 1.00 80.06 100 GLN A C 1
ATOM 772 O O . GLN A 1 100 ? 0.514 -17.247 7.241 1.00 80.06 100 GLN A O 1
ATOM 777 N N . GLU A 1 101 ? -0.616 -17.130 5.303 1.00 78.94 101 GLU A N 1
ATOM 778 C CA . GLU A 1 101 ? 0.501 -16.583 4.520 1.00 78.94 101 GLU A CA 1
ATOM 779 C C . GLU A 1 101 ? 0.946 -15.223 5.061 1.00 78.94 101 GLU A C 1
ATOM 781 O O . GLU A 1 101 ? 2.141 -14.986 5.229 1.00 78.94 101 GLU A O 1
ATOM 786 N N . LEU A 1 102 ? -0.009 -14.354 5.409 1.00 75.25 102 LEU A N 1
ATOM 787 C CA . LEU A 1 102 ? 0.286 -13.051 6.000 1.00 75.25 102 LEU A CA 1
ATOM 788 C C . LEU A 1 102 ? 1.080 -13.187 7.310 1.00 75.25 102 LEU A C 1
ATOM 790 O O . LEU A 1 102 ? 2.081 -12.500 7.489 1.00 75.25 102 LEU A O 1
ATOM 794 N N . LEU A 1 103 ? 0.665 -14.088 8.209 1.00 77.94 103 LEU A N 1
ATOM 795 C CA . LEU A 1 103 ? 1.347 -14.314 9.490 1.00 77.94 103 LEU A CA 1
ATOM 796 C C . LEU A 1 103 ? 2.782 -14.815 9.298 1.00 77.94 103 LEU A C 1
ATOM 798 O O . LEU A 1 103 ? 3.693 -14.343 9.977 1.00 77.94 103 LEU A O 1
ATOM 802 N N . VAL A 1 104 ? 2.991 -15.735 8.352 1.00 79.31 104 VAL A N 1
ATOM 803 C CA . VAL A 1 104 ? 4.324 -16.255 8.025 1.00 79.31 104 VAL A CA 1
ATOM 804 C C . VAL A 1 104 ? 5.215 -15.138 7.492 1.00 79.31 104 VAL A C 1
ATOM 806 O O . VAL A 1 104 ? 6.327 -14.963 7.989 1.00 79.31 104 VAL A O 1
ATOM 809 N N . PHE A 1 105 ? 4.737 -14.343 6.534 1.00 74.19 105 PHE A N 1
ATOM 810 C CA . PHE A 1 105 ? 5.555 -13.276 5.964 1.00 74.19 105 PHE A CA 1
ATOM 811 C C . PHE A 1 105 ? 5.823 -12.127 6.946 1.00 74.19 105 PHE A C 1
ATOM 813 O O . PHE A 1 105 ? 6.918 -11.575 6.938 1.00 74.19 105 PHE A O 1
ATOM 820 N N . SER A 1 106 ? 4.874 -11.797 7.827 1.00 68.62 106 SER A N 1
ATOM 821 C CA . SER A 1 106 ? 5.045 -10.736 8.829 1.00 68.62 106 SER A CA 1
ATOM 822 C C . SER A 1 106 ? 5.983 -11.103 9.984 1.00 68.62 106 SER A C 1
ATOM 824 O O . SER A 1 106 ? 6.372 -10.214 10.741 1.00 68.62 106 SER A O 1
ATOM 826 N N . SER A 1 107 ? 6.337 -12.383 10.138 1.00 68.88 107 SER A N 1
ATOM 827 C CA . SER A 1 107 ? 7.321 -12.852 11.127 1.00 68.88 107 SER A CA 1
ATOM 828 C C . SER A 1 107 ? 8.785 -12.783 10.662 1.00 68.88 107 SER A C 1
ATOM 830 O O . SER A 1 107 ? 9.677 -13.063 11.463 1.00 68.88 107 SER A O 1
ATOM 832 N N . GLN A 1 108 ? 9.036 -12.407 9.400 1.00 58.16 108 GLN A N 1
ATOM 833 C CA . GLN A 1 108 ? 10.376 -12.206 8.819 1.00 58.16 108 GLN A CA 1
ATOM 834 C C . GLN A 1 108 ? 10.857 -10.751 9.009 1.00 58.16 108 GLN A C 1
ATOM 836 O O . GLN A 1 108 ? 12.069 -10.527 9.225 1.00 58.16 108 GLN A O 1
#

=== Feature glossary ===
Feature key, reading from the visual/contextual features back to the raw sequence:

Rendered structure images. Six rendered views show the 3D structure from the faces of a cube — i.e. along ±x, ±y, ±z. Rendering representation is drawn randomly per protein from cartoon (secondary-structure ribbons), sticks (backbone bonds), or molecular surface; coloring is either N→C rainbow (blue at the N-terminus through red at the C-terminus) or one color per chain.

Contact-map, Ramachandran, and PAE plots. The contact map is a binary N×N matrix image: pixel (i, j) is dark where Cα_i and Cα_j are within 8 Å and |i−j|>4. Because the |i−j|>4 filter removes local helical contacts, off-diagonal stripes parallel to the main diagonal indicate parallel β-sheets; stripes perpendicular to it indicate antiparallel β-sheets. The Ramachandran plot scatters every residue's (φ, ψ) pair against the sterically allowed regions. The PAE heatmap renders the predicted-aligned-error matrix.

InterPro / GO / CATH / organism. Database cross-references. InterPro integrates a dozen domain/family signature databases into unified entries with residue-range hits. GO terms attach function/process/location labels with evidence codes. CATH codes position the fold in a four-level structural taxonomy. Organism is the NCBI-taxonomy species name.

Nearest PDB structures. The Foldseek neighbor list gives the closest experimentally determined structures in the PDB, ranked by structural alignment. TM-score near 1 means near-identical fold; near 0.3 means only rough topology match. This is how one finds what a novel AlphaFold prediction most resembles in the solved-structure universe.

Predicted aligned error. PAE(i, j) answers: if I align the predicted and true structures on residue i, how far off (in Å) do I expect residue j to be? A block-diagonal PAE matrix with low values on the blocks and high values off-diagonal is the signature of a multi-domain protein with confidently predicted domains but uncertain inter-domain orientation.

Solvent-accessible surface area. Accessible surface area quantifies burial. A residue with SASA near zero is packed into the hydrophobic core; one with SASA >100 Å² sits on the surface. Computed here via the Shrake–Rupley numerical algorithm with a 1.4 Å probe.

B-factor. B-factor (Debye–Waller factor) reflects atomic displacement in the crystal lattice. It is an experimental observable (units Å²), not a prediction; low values mean the atom is pinned down, high values mean it moves or is heterogeneous across the crystal.

pLDDT. For AlphaFold models, the B-factor field carries pLDDT — the model's own estimate of local accuracy on a 0–100 scale. Regions with pLDDT<50 should be treated as essentially unmodeled; they often correspond to intrinsically disordered segments.

Backbone torsions (φ/ψ). φ (phi) and ψ (psi) are the two rotatable backbone dihedrals per residue: φ is the C(i-1)–N–Cα–C torsion, ψ is the N–Cα–C–N(i+1) torsion, both in degrees on (−180°, 180°]. α-helical residues cluster near (−60°, −45°); β-strand residues near (−120°, +130°). A Ramachandran plot is simply a scatter of (φ, ψ) for every residue.

Radius of gyration, Cα contacts, bounding box. Radius of gyration (Rg) is the root-mean-square distance of Cα atoms from their centroid — a single number for overall size and compactness. A globular domain of N residues has Rg ≈ 2.2·N^0.38 Å; an extended or disordered chain has a much larger Rg. The Cα contact count is the number of residue pairs whose Cα atoms are within 8 Å and ar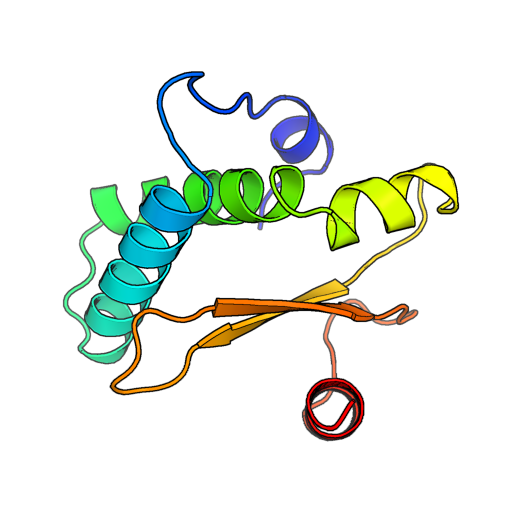e more than four positions apart in sequence — a standard proxy for tertiary packing density. The bounding box is the smallest axis-aligned box enclosing all Cα atoms.

Secondary structure (3-state, P-SEA). Three-state secondary structure (P-SEA) collapses the eight DSSP classes into helix (a), strand (b), and coil (c). P-SEA assigns these from Cα geometry alone — distances and angles — without requiring backbone oxygens, so it works on any Cα trace.

Secondary structure (8-state, DSSP). DSSP 8-state secondary structure assigns each residue one of H (α-helix), G (3₁₀-helix), I (π-helix), E (extended β-strand), B (isolated β-bridge), T (hydrogen-bonded turn), S (bend), or '-' (coil). The assignment is computed from backbone hydrogen-bond geometry via the Kabsch–Sander algorithm.

Foldseek 3Di. A 3Di character summarizes, for each residue, the relative orientation of the Cα frame of its nearest spatial neighbor. Because it encodes fold topology rather than chemistry, 3Di alignments detect remote structural similarity that sequence alignment misses.

mmCIF coordinates. The mmCIF block holds the 3D Cartesian coordinates of each backbone atom (N, Cα, C, O) in ångströms. mmCIF is the PDB's canonical archive format — a tagged-loop text representation of the atomic model.

Sequence. Sequence gives the chain of amino acids in standard one-letter code (A=alanine, C=cysteine, …, Y=tyrosine), read N→C. It is the only feature that is directly encoded by the gene; all structural features are derived from the folded form of this sequence.